Protein AF-A0A392UAG8-F1 (afdb_monomer_lite)

pLDDT: mean 80.43, std 13.03, range [42.78, 95.38]

Sequence (82 aa):
TEEEILVKIPGAILNLIDKEYSVELASGDFTVVRLHQGENSIAVYARIADEIQWPLAKDETAVKVDDSHYFFSFRAPKDSDS

Structure (mmCIF, N/CA/C/O backbone):
data_AF-A0A392UAG8-F1
#
_entry.id   AF-A0A392UAG8-F1
#
loop_
_atom_site.group_PDB
_atom_site.id
_atom_site.type_symbol
_atom_site.label_atom_id
_atom_site.label_alt_id
_atom_site.label_comp_id
_atom_site.label_asym_id
_atom_site.label_entity_id
_atom_site.label_seq_id
_atom_site.pdbx_PDB_ins_code
_atom_site.Cartn_x
_atom_site.Cartn_y
_atom_site.Cartn_z
_atom_site.occupancy
_atom_site.B_iso_or_equiv
_atom_site.auth_seq_id
_atom_site.auth_comp_id
_atom_site.auth_asym_id
_atom_site.auth_atom_id
_atom_site.pdbx_PDB_model_num
ATOM 1 N N . THR A 1 1 ? -8.163 -1.662 17.221 1.00 80.75 1 THR A N 1
ATOM 2 C CA . THR A 1 1 ? -7.984 -1.016 15.913 1.00 80.75 1 THR A CA 1
ATOM 3 C C . THR A 1 1 ? -8.029 -2.116 14.896 1.00 80.75 1 THR A C 1
ATOM 5 O O . THR A 1 1 ? -7.393 -3.135 15.136 1.00 80.75 1 THR A O 1
ATOM 8 N N . GLU A 1 2 ? -8.837 -1.959 13.862 1.00 94.44 2 GLU A N 1
ATOM 9 C CA . GLU A 1 2 ? -9.139 -3.011 12.892 1.00 94.44 2 GLU A CA 1
ATOM 10 C C . GLU A 1 2 ? -8.725 -2.563 11.492 1.00 94.44 2 GLU A C 1
ATOM 12 O O . GLU A 1 2 ? -8.714 -1.364 11.192 1.00 94.44 2 GLU A O 1
ATOM 17 N N . GLU A 1 3 ? -8.336 -3.539 10.674 1.00 94.50 3 GLU A N 1
ATOM 18 C CA . GLU A 1 3 ? -8.023 -3.345 9.264 1.00 94.50 3 GLU A CA 1
ATOM 19 C C . GLU A 1 3 ? -9.209 -3.765 8.407 1.00 94.50 3 GLU A C 1
ATOM 21 O O . GLU A 1 3 ? -9.718 -4.879 8.526 1.00 94.50 3 GLU A O 1
ATOM 26 N N . GLU A 1 4 ? -9.593 -2.890 7.488 1.00 95.38 4 GLU A N 1
ATOM 27 C CA . GLU A 1 4 ? -10.606 -3.161 6.483 1.00 95.38 4 GLU A CA 1
ATOM 28 C C . GLU A 1 4 ? -10.002 -2.997 5.089 1.00 95.38 4 GLU A C 1
ATOM 30 O O . GLU A 1 4 ? -9.429 -1.957 4.755 1.00 95.38 4 GLU A O 1
ATOM 35 N N . ILE A 1 5 ? -10.150 -4.023 4.253 1.00 94.56 5 ILE A N 1
ATOM 36 C CA . ILE A 1 5 ? -9.698 -3.986 2.862 1.00 94.56 5 ILE A CA 1
ATOM 37 C C . ILE A 1 5 ? -10.760 -3.272 2.024 1.00 94.56 5 ILE A C 1
ATOM 39 O O . ILE A 1 5 ? -11.848 -3.799 1.809 1.00 94.56 5 ILE A O 1
ATOM 43 N N . LEU A 1 6 ? -10.420 -2.089 1.515 1.00 93.06 6 LEU A N 1
ATOM 44 C CA . LEU A 1 6 ? -11.285 -1.295 0.640 1.00 93.06 6 LEU A CA 1
ATOM 45 C C . LEU A 1 6 ? -11.155 -1.707 -0.831 1.00 93.06 6 LEU A C 1
ATOM 47 O O . LEU A 1 6 ? -12.122 -1.667 -1.587 1.00 93.06 6 LEU A O 1
ATOM 51 N N . VAL A 1 7 ? -9.942 -2.078 -1.245 1.00 92.69 7 VAL A N 1
ATOM 52 C CA . VAL A 1 7 ? -9.612 -2.503 -2.613 1.00 92.69 7 VAL A CA 1
ATOM 53 C C . VAL A 1 7 ? -8.655 -3.680 -2.532 1.00 92.69 7 VAL A C 1
ATOM 55 O O . VAL A 1 7 ? -7.735 -3.658 -1.716 1.00 92.69 7 VAL A O 1
ATOM 58 N N . LYS A 1 8 ? -8.841 -4.673 -3.406 1.00 93.56 8 LYS A N 1
ATOM 59 C CA . LYS A 1 8 ? -7.912 -5.787 -3.598 1.00 93.56 8 LYS A CA 1
ATOM 60 C C . LYS A 1 8 ? -7.737 -6.084 -5.086 1.00 93.56 8 LYS A C 1
ATOM 62 O O . LYS A 1 8 ? -8.721 -6.347 -5.772 1.00 93.56 8 LYS A O 1
ATOM 67 N N . ILE A 1 9 ? -6.497 -6.073 -5.565 1.00 91.44 9 ILE A N 1
ATOM 68 C CA . ILE A 1 9 ? -6.123 -6.424 -6.939 1.00 91.44 9 ILE A CA 1
ATOM 69 C C . ILE A 1 9 ? -5.044 -7.514 -6.874 1.00 91.44 9 ILE A C 1
ATOM 71 O O . ILE A 1 9 ? -3.926 -7.228 -6.444 1.00 91.44 9 ILE A O 1
ATOM 75 N N . PRO A 1 10 ? -5.359 -8.760 -7.265 1.00 93.00 10 PRO A N 1
ATOM 76 C CA . PRO A 1 10 ? -4.382 -9.844 -7.270 1.00 93.00 10 PRO A CA 1
ATOM 77 C C . PRO A 1 10 ? -3.314 -9.693 -8.356 1.00 93.00 10 PRO A C 1
ATOM 79 O O . PRO A 1 10 ? -3.605 -9.210 -9.449 1.00 93.00 10 PRO A O 1
ATOM 82 N N . GLY A 1 11 ? -2.102 -10.181 -8.077 1.00 89.94 11 GLY A N 1
ATOM 83 C CA . GLY A 1 11 ? -1.021 -10.279 -9.069 1.00 89.94 11 GLY A CA 1
ATOM 84 C C . GLY A 1 11 ? -0.441 -8.936 -9.523 1.00 89.94 11 GLY A C 1
ATOM 85 O O . GLY A 1 11 ? 0.059 -8.826 -10.640 1.00 89.94 11 GLY A O 1
ATOM 86 N N . ALA A 1 12 ? -0.528 -7.912 -8.680 1.00 90.38 12 ALA A N 1
ATOM 87 C CA . ALA A 1 12 ? 0.088 -6.620 -8.918 1.00 90.38 12 ALA A CA 1
ATOM 88 C C . ALA A 1 12 ? 1.614 -6.688 -8.753 1.00 90.38 12 ALA A C 1
ATOM 90 O O . ALA A 1 12 ? 2.134 -7.473 -7.960 1.00 90.38 12 ALA A O 1
ATOM 91 N N . ILE A 1 13 ? 2.322 -5.829 -9.486 1.00 89.62 13 ILE A N 1
ATOM 92 C CA . ILE A 1 13 ? 3.783 -5.708 -9.458 1.00 89.62 13 ILE A CA 1
ATOM 93 C C . ILE A 1 13 ? 4.128 -4.277 -9.048 1.00 89.62 13 ILE A C 1
ATOM 95 O O . ILE A 1 13 ? 3.666 -3.320 -9.673 1.00 89.62 13 ILE A O 1
ATOM 99 N N . LEU A 1 14 ? 4.941 -4.128 -8.005 1.00 86.3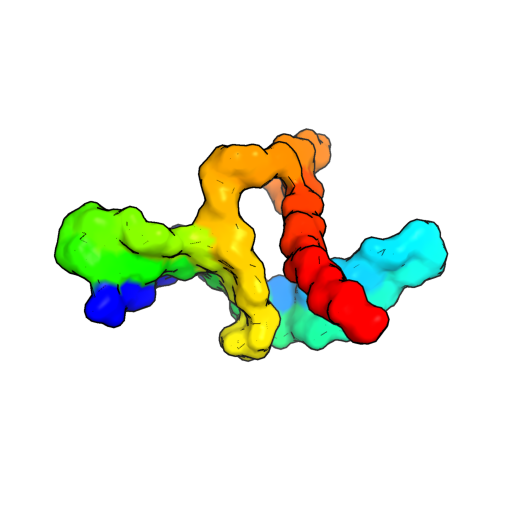8 14 LEU A N 1
ATOM 100 C CA . LEU A 1 14 ? 5.478 -2.846 -7.574 1.00 86.38 14 LEU A CA 1
ATOM 101 C C . LEU A 1 14 ? 6.838 -2.615 -8.217 1.00 86.38 14 LEU A C 1
ATOM 103 O O . LEU A 1 14 ? 7.777 -3.363 -7.963 1.00 86.38 14 LEU A O 1
ATOM 107 N N . ASN A 1 15 ? 6.959 -1.531 -8.978 1.00 86.38 15 ASN A N 1
ATOM 108 C CA . ASN A 1 15 ? 8.224 -1.110 -9.564 1.00 86.38 15 ASN A CA 1
ATOM 109 C C . ASN A 1 15 ? 8.699 0.205 -8.937 1.00 86.38 15 ASN A C 1
ATOM 111 O O . ASN A 1 15 ? 7.934 1.168 -8.864 1.00 86.38 15 ASN A O 1
ATOM 115 N N . LEU A 1 16 ? 9.969 0.265 -8.537 1.00 83.69 16 LEU A N 1
ATOM 116 C CA . LEU A 1 16 ? 10.675 1.518 -8.287 1.00 83.69 16 LEU A CA 1
ATOM 117 C C . LEU A 1 16 ? 11.204 2.041 -9.618 1.00 83.69 16 LEU A C 1
ATOM 119 O O . LEU A 1 16 ? 11.998 1.366 -10.272 1.00 83.69 16 LEU A O 1
ATOM 123 N N . ILE A 1 17 ? 10.757 3.229 -10.013 1.00 80.25 17 ILE A N 1
ATOM 124 C CA . ILE A 1 17 ? 11.124 3.847 -11.287 1.00 80.25 17 I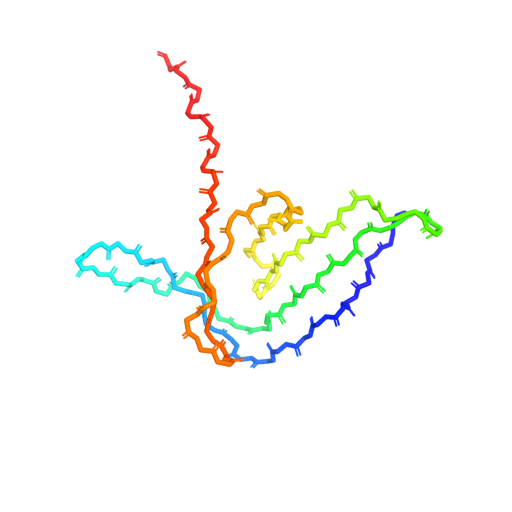LE A CA 1
ATOM 125 C C . ILE A 1 17 ? 12.086 5.002 -11.009 1.00 80.25 17 ILE A C 1
ATOM 127 O O . ILE A 1 17 ? 11.728 5.952 -10.314 1.00 80.25 17 ILE A O 1
ATOM 131 N N . ASP A 1 18 ? 13.281 4.929 -11.589 1.00 78.88 18 ASP A N 1
ATOM 132 C CA . ASP A 1 18 ? 14.174 6.071 -11.785 1.00 78.88 18 ASP A CA 1
ATOM 133 C C . ASP A 1 18 ? 14.213 6.433 -13.284 1.00 78.88 18 ASP A C 1
ATOM 135 O O . ASP A 1 18 ? 13.688 5.707 -14.130 1.00 78.88 18 ASP A O 1
ATOM 139 N N . LYS A 1 19 ? 14.825 7.564 -13.643 1.00 75.00 19 LYS A N 1
ATOM 140 C CA . LYS A 1 19 ? 14.893 8.086 -15.018 1.00 75.00 19 LYS A CA 1
ATOM 141 C C . LYS A 1 19 ? 15.463 7.089 -16.030 1.00 75.00 19 LYS A C 1
ATOM 143 O O . LYS A 1 19 ? 15.146 7.194 -17.212 1.00 75.00 19 LYS A O 1
ATOM 148 N N . GLU A 1 20 ? 16.313 6.171 -15.581 1.00 77.25 20 GLU A N 1
ATOM 149 C CA . GLU A 1 20 ? 17.085 5.277 -16.448 1.00 77.25 20 GLU A CA 1
ATOM 150 C C . GLU A 1 20 ? 16.671 3.804 -16.333 1.00 77.25 20 GLU A C 1
ATOM 152 O O . GLU A 1 20 ? 16.956 3.024 -17.241 1.00 77.25 20 GLU A O 1
ATOM 157 N N . TYR A 1 21 ? 15.986 3.402 -15.256 1.00 78.06 21 TYR A N 1
ATOM 158 C CA . TYR A 1 21 ? 15.632 2.002 -15.031 1.00 78.06 21 TYR A CA 1
ATOM 159 C C . TYR A 1 21 ? 14.421 1.829 -14.106 1.00 78.06 21 TYR A C 1
ATOM 161 O O . TYR A 1 21 ? 14.086 2.690 -13.294 1.00 78.06 21 TYR A O 1
ATOM 169 N N . SER A 1 22 ? 13.755 0.680 -14.234 1.00 83.06 22 SER A N 1
ATOM 170 C CA . SER A 1 22 ? 12.694 0.230 -13.329 1.00 83.06 22 SER A CA 1
ATOM 171 C C . SER A 1 22 ? 13.123 -1.070 -12.658 1.00 83.06 22 SER A C 1
ATOM 173 O O . SER A 1 22 ? 13.576 -1.987 -13.342 1.00 83.06 22 SER A O 1
ATOM 175 N N . VAL A 1 23 ? 12.994 -1.144 -11.334 1.00 87.75 23 VAL A N 1
ATOM 176 C CA . VAL A 1 23 ? 13.282 -2.351 -10.545 1.00 87.75 23 VAL A CA 1
ATOM 177 C C . VAL A 1 23 ? 11.992 -2.850 -9.920 1.00 87.75 23 VAL A C 1
ATOM 179 O O . VAL A 1 23 ? 11.331 -2.093 -9.211 1.00 87.75 23 VAL A O 1
ATOM 182 N N . GLU A 1 24 ? 11.657 -4.120 -10.139 1.00 89.75 24 GLU A N 1
ATOM 183 C CA . GLU A 1 24 ? 10.590 -4.781 -9.389 1.00 89.75 24 GLU A CA 1
ATOM 184 C C . GLU A 1 24 ? 11.014 -4.908 -7.921 1.00 89.75 24 GLU A C 1
ATOM 186 O O . GLU A 1 24 ? 12.031 -5.525 -7.607 1.00 89.75 24 GLU A O 1
ATOM 191 N N . LEU A 1 25 ? 10.244 -4.291 -7.028 1.00 88.38 25 LEU A N 1
ATOM 192 C CA . LEU A 1 25 ? 10.460 -4.364 -5.587 1.00 88.38 25 LEU A CA 1
ATOM 193 C C . LEU A 1 25 ? 9.693 -5.522 -4.949 1.00 88.38 25 LEU A C 1
ATOM 195 O O . LEU A 1 25 ? 10.191 -6.120 -4.003 1.00 88.38 25 LEU A O 1
ATOM 199 N N . ALA A 1 26 ? 8.480 -5.796 -5.432 1.00 89.19 26 ALA A N 1
ATOM 200 C CA . ALA A 1 26 ? 7.613 -6.854 -4.923 1.00 89.19 26 ALA A CA 1
ATOM 201 C C . ALA A 1 26 ? 6.510 -7.191 -5.934 1.00 89.19 26 ALA A C 1
ATOM 203 O O . ALA A 1 26 ? 6.120 -6.350 -6.750 1.00 89.19 26 ALA A O 1
ATOM 204 N N . SER A 1 27 ? 5.938 -8.386 -5.818 1.00 91.44 27 SER A N 1
ATOM 205 C CA . SER A 1 27 ? 4.741 -8.792 -6.552 1.00 91.44 27 SER A CA 1
ATOM 206 C C . SER A 1 27 ? 3.797 -9.607 -5.669 1.00 91.44 27 SER A C 1
ATOM 208 O O . SER A 1 27 ? 4.220 -10.342 -4.781 1.00 91.44 27 SER A O 1
ATOM 210 N N . GLY A 1 28 ? 2.490 -9.441 -5.873 1.00 92.31 28 GLY A N 1
ATOM 211 C CA . GLY A 1 28 ? 1.463 -10.084 -5.055 1.00 92.31 28 GLY A CA 1
ATOM 212 C C . GLY A 1 28 ? 0.142 -9.328 -5.067 1.00 92.31 28 GLY A C 1
ATOM 213 O O . GLY A 1 28 ? -0.196 -8.646 -6.030 1.00 92.31 28 GLY A O 1
ATOM 214 N N . ASP A 1 29 ? -0.636 -9.449 -3.996 1.00 93.81 29 ASP A N 1
ATOM 215 C CA . ASP A 1 29 ? -1.901 -8.725 -3.888 1.00 93.81 29 ASP A CA 1
ATOM 216 C C . ASP A 1 29 ? -1.636 -7.249 -3.563 1.00 93.81 29 ASP A C 1
ATOM 218 O O . ASP A 1 29 ? -1.018 -6.934 -2.545 1.00 93.81 29 ASP A O 1
ATOM 222 N N . PHE A 1 30 ? -2.138 -6.346 -4.407 1.00 92.12 30 PHE A N 1
ATOM 223 C CA . PHE A 1 30 ? -2.283 -4.938 -4.060 1.00 92.12 30 PHE A CA 1
ATOM 224 C C . PHE A 1 30 ? -3.542 -4.756 -3.228 1.00 92.12 30 PHE A C 1
ATOM 226 O O . PHE A 1 30 ? -4.633 -5.133 -3.665 1.00 92.12 30 PHE A O 1
ATOM 233 N N . THR A 1 31 ? -3.421 -4.126 -2.065 1.00 93.06 31 THR A N 1
ATOM 234 C CA . THR A 1 31 ? -4.584 -3.775 -1.248 1.00 93.06 31 THR A CA 1
ATOM 235 C C . THR A 1 31 ? -4.531 -2.337 -0.773 1.00 93.06 31 THR A C 1
ATOM 237 O O . THR A 1 31 ? -3.482 -1.874 -0.332 1.00 93.06 31 THR A O 1
ATOM 240 N N . VAL A 1 32 ? -5.683 -1.665 -0.795 1.00 91.88 32 VAL A N 1
ATOM 241 C CA . VAL A 1 32 ? -5.905 -0.418 -0.053 1.00 91.88 32 VAL A CA 1
ATOM 242 C C . VAL A 1 32 ? -6.614 -0.777 1.240 1.00 91.88 32 VAL A C 1
ATOM 244 O O . VAL A 1 32 ? -7.713 -1.333 1.209 1.00 91.88 32 VAL A O 1
ATOM 247 N N . VAL A 1 33 ? -5.983 -0.463 2.364 1.00 92.88 33 VAL A N 1
ATOM 248 C CA . VAL A 1 33 ? -6.437 -0.832 3.701 1.00 92.88 33 VAL A CA 1
ATOM 249 C C . VAL A 1 33 ? -6.782 0.426 4.482 1.00 92.88 33 VAL A C 1
ATOM 251 O O . VAL A 1 33 ? -6.003 1.379 4.536 1.00 92.88 33 VAL A O 1
ATOM 254 N N . ARG A 1 34 ? -7.959 0.423 5.104 1.00 92.50 34 ARG A N 1
ATOM 255 C CA . ARG A 1 34 ? -8.379 1.422 6.082 1.00 92.50 34 ARG A CA 1
ATOM 256 C C . ARG A 1 34 ? -8.141 0.881 7.482 1.00 92.50 34 ARG A C 1
ATOM 258 O O . ARG A 1 34 ? -8.672 -0.162 7.846 1.00 92.50 34 ARG A O 1
ATOM 265 N N . LEU A 1 35 ? -7.387 1.629 8.274 1.00 93.62 35 LEU A N 1
ATOM 266 C CA . LEU A 1 35 ? -7.235 1.400 9.702 1.00 93.62 35 LEU A CA 1
ATOM 267 C C . LEU A 1 35 ? -8.268 2.249 10.447 1.00 93.62 35 LEU A C 1
ATOM 269 O O . LEU A 1 35 ? -8.263 3.479 10.326 1.00 93.62 35 LEU A O 1
ATOM 273 N N . HIS A 1 36 ? -9.136 1.615 11.233 1.00 93.81 36 HIS A N 1
ATOM 274 C CA . HIS A 1 36 ? -10.196 2.312 11.963 1.00 93.81 36 HIS A CA 1
ATOM 275 C C . HIS A 1 36 ? -10.332 1.845 13.420 1.00 93.81 36 HIS A C 1
ATOM 277 O O . HIS A 1 36 ? -9.861 0.778 13.829 1.00 93.81 36 HIS A O 1
ATOM 283 N N . GLN A 1 37 ? -10.958 2.689 14.239 1.00 94.19 37 GLN A N 1
ATOM 284 C CA . GLN A 1 37 ? -11.353 2.374 15.609 1.00 94.19 37 GLN A CA 1
ATOM 285 C C . GLN A 1 37 ? -12.827 2.737 15.783 1.00 94.19 37 GLN A C 1
ATOM 287 O O . GLN A 1 37 ? -13.183 3.915 15.845 1.00 94.19 37 GLN A O 1
ATOM 292 N N . GLY A 1 38 ? -13.688 1.717 15.831 1.00 90.31 38 GLY A N 1
ATOM 293 C CA . GLY A 1 38 ? -15.128 1.925 15.673 1.00 90.31 38 GLY A CA 1
ATOM 294 C C . GLY A 1 38 ? -15.414 2.585 14.323 1.00 90.31 38 GLY A C 1
ATOM 295 O O . GLY A 1 38 ? -14.839 2.188 13.314 1.00 90.31 38 GLY A O 1
ATOM 296 N N . GLU A 1 39 ? -16.221 3.643 14.323 1.00 88.94 39 GLU A N 1
ATOM 297 C CA . GLU A 1 39 ? -16.578 4.400 13.111 1.00 88.94 39 GLU A CA 1
ATOM 298 C C . GLU A 1 39 ? -15.491 5.391 12.648 1.00 88.94 39 GLU A C 1
ATOM 300 O O . GLU A 1 39 ? -15.590 5.983 11.572 1.00 88.94 39 GLU A O 1
ATOM 305 N N . ASN A 1 40 ? -14.437 5.595 13.444 1.00 89.44 40 ASN A N 1
ATOM 306 C CA . ASN A 1 40 ? -13.420 6.600 13.151 1.00 89.44 40 ASN A CA 1
ATOM 307 C C . ASN A 1 40 ? -12.285 6.008 12.307 1.00 89.44 40 ASN A C 1
ATOM 309 O O . ASN A 1 40 ? -11.515 5.172 12.784 1.00 89.44 40 ASN A O 1
ATOM 313 N N . SER A 1 41 ? -12.140 6.496 11.071 1.00 85.81 41 SER A N 1
ATOM 314 C CA . SER A 1 41 ? -10.982 6.206 10.215 1.00 85.81 41 SER A CA 1
ATOM 315 C C . SER A 1 41 ? -9.746 6.944 10.729 1.00 85.81 41 SER A C 1
ATOM 317 O O . SER A 1 41 ? -9.763 8.167 10.848 1.00 85.81 41 SER A O 1
ATOM 319 N N . ILE A 1 42 ? -8.670 6.207 11.005 1.00 90.12 42 ILE A 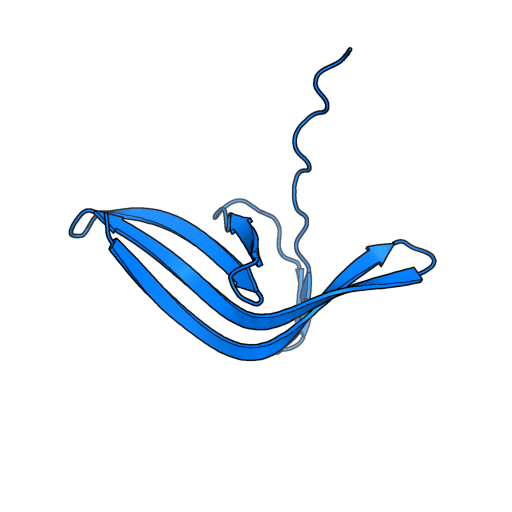N 1
ATOM 320 C CA . ILE A 1 42 ? -7.419 6.743 11.566 1.00 90.12 42 ILE A CA 1
ATOM 321 C C . ILE A 1 42 ? -6.358 6.889 10.475 1.00 90.12 42 ILE A C 1
ATOM 323 O O . ILE A 1 42 ? -5.643 7.887 10.441 1.00 90.12 42 ILE A O 1
ATOM 327 N N . ALA A 1 43 ? -6.267 5.914 9.570 1.00 89.00 43 ALA A N 1
ATOM 328 C CA . ALA A 1 43 ? -5.335 5.949 8.452 1.00 89.00 43 ALA A CA 1
ATOM 329 C C . ALA A 1 43 ? -5.874 5.147 7.268 1.00 89.00 43 ALA A C 1
ATOM 331 O O . ALA A 1 43 ? -6.668 4.222 7.435 1.00 89.00 43 ALA A O 1
ATOM 332 N N . VAL A 1 44 ? -5.405 5.489 6.074 1.00 89.00 44 VAL A N 1
ATOM 333 C CA . VAL A 1 44 ? -5.534 4.646 4.888 1.00 89.00 44 VAL A CA 1
ATOM 334 C C . VAL A 1 44 ? -4.133 4.452 4.341 1.00 89.00 44 VAL A C 1
ATOM 336 O O . VAL A 1 44 ? -3.338 5.391 4.320 1.00 89.00 44 VAL A O 1
ATOM 339 N N . TYR A 1 45 ? -3.807 3.237 3.935 1.00 88.69 45 TYR A N 1
ATOM 340 C CA . TYR A 1 45 ? -2.516 2.919 3.352 1.00 88.69 45 TYR A CA 1
ATOM 341 C C . TYR A 1 45 ? -2.694 1.880 2.246 1.00 88.69 45 TYR A C 1
ATOM 343 O O . TYR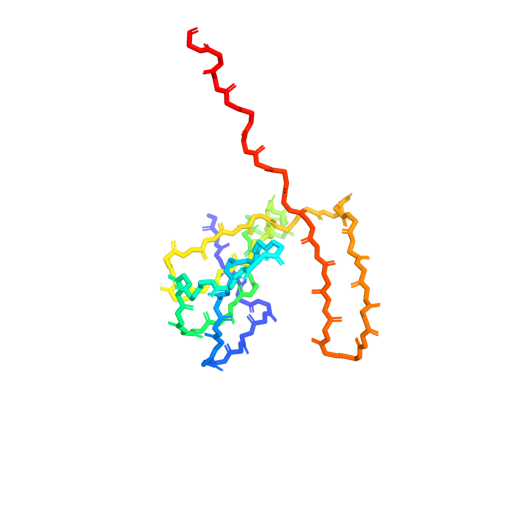 A 1 45 ? -3.683 1.148 2.217 1.00 88.69 45 TYR A O 1
ATOM 351 N N . ALA A 1 46 ? -1.764 1.847 1.302 1.00 90.25 46 ALA A N 1
ATOM 352 C CA . ALA A 1 46 ? -1.703 0.812 0.283 1.00 90.25 46 ALA A CA 1
ATOM 353 C C . ALA A 1 46 ? -0.543 -0.135 0.587 1.00 90.25 46 ALA A C 1
ATOM 355 O O . ALA A 1 46 ? 0.449 0.274 1.190 1.00 90.25 46 ALA A O 1
ATOM 356 N N . ARG A 1 47 ? -0.676 -1.400 0.185 1.00 90.56 47 ARG A N 1
ATOM 357 C CA . ARG A 1 47 ? 0.379 -2.405 0.327 1.00 90.56 47 ARG A CA 1
ATOM 358 C C . ARG A 1 47 ? 0.416 -3.387 -0.833 1.00 90.56 47 ARG A C 1
ATOM 360 O O . ARG A 1 47 ? -0.611 -3.613 -1.471 1.00 90.56 47 ARG A O 1
ATOM 367 N N . ILE A 1 48 ? 1.588 -3.975 -1.063 1.00 91.44 48 ILE A N 1
ATOM 368 C CA . ILE A 1 48 ? 1.819 -5.102 -1.976 1.00 91.44 48 ILE A CA 1
ATOM 369 C C . ILE A 1 48 ? 2.440 -6.246 -1.178 1.00 91.44 48 ILE A C 1
ATOM 371 O O . ILE A 1 48 ? 3.407 -6.021 -0.449 1.00 91.44 48 ILE A O 1
ATOM 375 N N . ALA A 1 49 ? 1.889 -7.455 -1.342 1.00 79.69 49 ALA A N 1
ATOM 376 C CA . ALA A 1 49 ? 2.433 -8.707 -0.796 1.00 79.69 49 ALA A CA 1
ATOM 377 C C . ALA A 1 49 ? 2.687 -8.695 0.728 1.00 79.69 49 ALA A C 1
ATOM 379 O O . ALA A 1 49 ? 3.562 -9.396 1.213 1.00 79.69 49 ALA A O 1
ATOM 380 N N . ASP A 1 50 ? 1.950 -7.868 1.478 1.00 76.75 50 ASP A N 1
ATOM 381 C CA . ASP A 1 50 ? 2.135 -7.570 2.912 1.00 76.75 50 ASP A CA 1
ATOM 382 C C . ASP A 1 50 ? 3.522 -7.012 3.320 1.00 76.75 50 ASP A C 1
ATOM 384 O O . ASP A 1 50 ? 3.692 -6.579 4.460 1.00 76.75 50 ASP A O 1
ATOM 388 N N . GLU A 1 51 ? 4.478 -6.931 2.393 1.00 78.12 51 GLU A N 1
ATOM 389 C CA . GLU A 1 51 ? 5.865 -6.517 2.621 1.00 78.12 51 GLU A CA 1
ATOM 390 C C . GLU A 1 51 ? 6.050 -5.001 2.552 1.00 78.12 51 GLU A C 1
ATOM 392 O O . GLU A 1 51 ? 6.639 -4.392 3.447 1.00 78.12 51 GLU A O 1
ATOM 397 N N . ILE A 1 52 ? 5.550 -4.380 1.481 1.00 86.94 52 ILE A N 1
ATOM 398 C CA . ILE A 1 52 ? 5.792 -2.964 1.200 1.00 86.94 52 ILE A CA 1
ATOM 399 C C . ILE A 1 52 ? 4.489 -2.208 1.357 1.00 86.94 52 ILE A C 1
ATOM 401 O O . ILE A 1 52 ? 3.491 -2.534 0.715 1.00 86.94 52 ILE A O 1
ATOM 405 N N . GLN A 1 53 ? 4.515 -1.187 2.213 1.00 87.81 53 GLN A N 1
ATOM 406 C CA . GLN A 1 53 ? 3.349 -0.394 2.573 1.00 87.81 53 GLN A CA 1
ATOM 407 C C . GLN A 1 53 ? 3.659 1.093 2.467 1.00 87.81 53 GLN A C 1
ATOM 409 O O . GLN A 1 53 ? 4.763 1.534 2.792 1.00 87.81 53 GLN A O 1
ATOM 414 N N . TRP A 1 54 ? 2.669 1.875 2.058 1.00 84.81 54 TRP A N 1
ATOM 415 C CA . TRP A 1 54 ? 2.785 3.324 2.006 1.00 84.81 54 TRP A CA 1
ATOM 416 C C . TRP A 1 54 ? 1.485 4.014 2.419 1.00 84.81 54 TRP A C 1
ATOM 418 O O . TRP A 1 54 ? 0.396 3.579 2.029 1.00 84.81 54 TRP A O 1
ATOM 428 N N . PRO A 1 55 ? 1.569 5.104 3.202 1.00 84.44 55 PRO A N 1
ATOM 429 C CA . PRO A 1 55 ? 0.392 5.851 3.613 1.00 84.44 55 PRO A CA 1
ATOM 430 C C . PRO A 1 55 ? -0.280 6.507 2.403 1.00 84.44 55 PRO A C 1
ATOM 432 O O . PRO A 1 55 ? 0.383 7.036 1.512 1.00 84.44 55 PRO A O 1
ATOM 435 N N . LEU A 1 56 ? -1.610 6.508 2.396 1.00 81.62 56 LEU A N 1
ATOM 436 C CA . LEU A 1 56 ? -2.424 7.278 1.464 1.00 81.62 56 LEU A CA 1
ATOM 437 C C . LEU A 1 56 ? -2.975 8.489 2.215 1.00 81.62 56 LEU A C 1
ATOM 439 O O . LEU A 1 56 ? -3.974 8.404 2.930 1.00 81.62 56 LEU A O 1
ATOM 443 N N . ALA A 1 57 ? -2.291 9.623 2.081 1.00 74.88 57 ALA A N 1
ATOM 444 C CA . ALA A 1 57 ? -2.754 10.884 2.640 1.00 74.88 57 ALA A CA 1
ATOM 445 C C . ALA A 1 57 ? -3.680 11.606 1.650 1.00 74.88 57 ALA A C 1
ATOM 447 O O . ALA A 1 57 ? -3.472 11.584 0.439 1.00 74.88 57 ALA A O 1
ATOM 448 N N . LYS A 1 58 ? -4.711 12.268 2.185 1.00 65.81 58 LYS A N 1
ATOM 449 C CA . LYS A 1 58 ? -5.730 12.987 1.402 1.00 65.81 58 LYS A CA 1
ATOM 450 C C . LYS A 1 58 ? -5.159 14.159 0.592 1.00 65.81 58 LYS A C 1
ATOM 452 O O . LYS A 1 58 ? -5.739 14.529 -0.423 1.00 65.81 58 LYS A O 1
ATOM 457 N N . ASP A 1 59 ? -4.041 14.716 1.047 1.00 66.56 59 ASP A N 1
ATOM 458 C CA . ASP A 1 59 ? -3.459 15.949 0.512 1.00 66.56 59 ASP A CA 1
ATOM 459 C C . ASP A 1 59 ? -2.279 15.691 -0.443 1.00 66.56 59 ASP A C 1
ATOM 461 O O . ASP A 1 59 ? -1.604 16.636 -0.854 1.00 66.56 59 ASP A O 1
ATOM 465 N N . GLU A 1 60 ? -2.010 14.431 -0.801 1.00 64.19 60 GLU A N 1
ATOM 466 C CA . GLU A 1 60 ? -0.956 14.111 -1.765 1.00 64.19 60 GLU A CA 1
ATOM 467 C C . GLU A 1 60 ? -1.457 14.315 -3.196 1.00 64.19 60 GLU A C 1
ATOM 469 O O . GLU A 1 60 ? -2.518 13.836 -3.604 1.00 64.19 60 GLU A O 1
ATOM 474 N N . THR A 1 61 ? -0.676 15.054 -3.979 1.00 63.78 61 THR A N 1
ATOM 475 C CA . THR A 1 61 ? -0.964 15.299 -5.392 1.00 63.78 61 THR A CA 1
ATOM 476 C C . THR A 1 61 ? -0.883 13.997 -6.182 1.00 63.78 61 THR A C 1
ATOM 478 O O . THR A 1 61 ? 0.194 13.413 -6.308 1.00 63.78 61 THR A O 1
ATOM 481 N N . ALA A 1 62 ? -2.012 13.584 -6.758 1.00 69.38 62 ALA A N 1
ATOM 482 C CA . ALA A 1 62 ? -2.088 12.497 -7.724 1.00 69.38 62 ALA A CA 1
ATOM 483 C C . ALA A 1 62 ? -2.382 13.048 -9.127 1.00 69.38 62 ALA A C 1
ATOM 485 O O . ALA A 1 62 ? -3.225 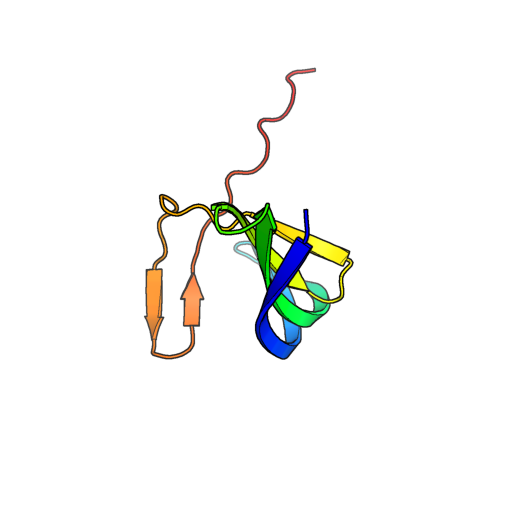13.929 -9.304 1.00 69.38 62 ALA A O 1
ATOM 486 N N . VAL A 1 63 ? -1.701 12.505 -10.135 1.00 71.56 63 VAL A N 1
ATOM 487 C CA . VAL A 1 63 ? -1.952 12.780 -11.551 1.00 71.56 63 VAL A CA 1
ATOM 488 C C . VAL A 1 63 ? -2.602 11.543 -12.160 1.00 71.56 63 VAL A C 1
ATOM 490 O O . VAL A 1 63 ? -1.970 10.492 -12.257 1.00 71.56 63 VAL A O 1
ATOM 493 N N . LYS A 1 64 ? -3.869 11.658 -12.575 1.00 72.06 64 LYS A N 1
ATOM 494 C CA . LYS A 1 64 ? -4.533 10.631 -13.389 1.00 72.06 64 LYS A CA 1
ATOM 495 C C . LYS A 1 64 ? -3.994 10.725 -14.817 1.00 72.06 64 LYS A C 1
ATOM 497 O O . LYS A 1 64 ? -4.109 11.778 -15.439 1.00 72.06 64 LYS A O 1
ATOM 502 N N . VAL A 1 65 ? -3.412 9.641 -15.316 1.00 71.31 65 VAL A N 1
ATOM 503 C CA . VAL A 1 65 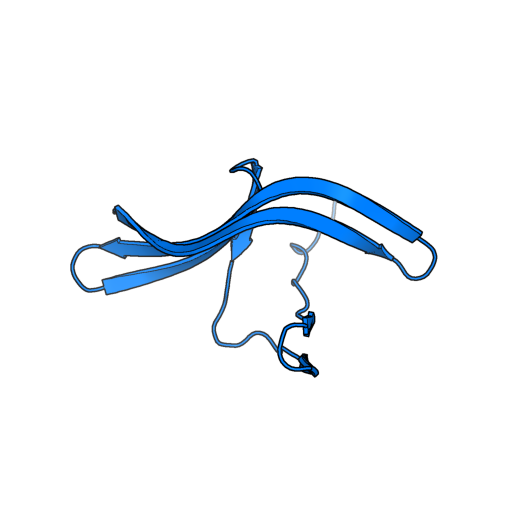? -2.882 9.550 -16.686 1.00 71.31 65 VAL A CA 1
ATOM 504 C C . VAL A 1 65 ? -3.977 9.070 -17.627 1.00 71.31 65 VAL A C 1
ATOM 506 O O . VAL A 1 65 ? -4.237 9.696 -18.650 1.00 71.31 65 VAL A O 1
ATOM 509 N N . ASP A 1 66 ? -4.657 7.991 -17.239 1.00 76.62 66 ASP A N 1
ATOM 510 C CA . ASP A 1 66 ? -5.823 7.438 -17.921 1.00 76.62 66 ASP A CA 1
ATOM 511 C C . ASP A 1 66 ? -6.729 6.700 -16.918 1.00 76.62 66 ASP A C 1
ATOM 513 O O . ASP A 1 66 ? -6.602 6.868 -15.704 1.00 76.62 66 ASP A O 1
ATOM 517 N N . ASP A 1 67 ? -7.687 5.915 -17.408 1.00 62.53 67 ASP A N 1
ATOM 518 C CA . ASP A 1 67 ? -8.690 5.251 -16.575 1.00 62.53 67 ASP A CA 1
ATOM 519 C C . ASP A 1 67 ? -8.143 4.232 -15.573 1.00 62.53 67 ASP A C 1
ATOM 521 O O . ASP A 1 67 ? -8.821 3.958 -14.583 1.00 62.53 67 ASP A O 1
ATOM 525 N N . SER A 1 68 ? -6.937 3.703 -15.778 1.00 54.00 68 SER A N 1
ATOM 526 C CA . SER A 1 68 ? -6.323 2.706 -14.889 1.00 54.00 68 SER A CA 1
ATOM 527 C C . SER A 1 68 ? -4.958 3.122 -14.339 1.00 54.00 68 SER A C 1
ATOM 529 O O . SER A 1 68 ? -4.472 2.487 -13.405 1.00 54.00 68 SER A O 1
ATOM 531 N N . HIS A 1 69 ? -4.352 4.194 -14.854 1.00 60.94 69 HIS A N 1
ATOM 532 C CA . HIS A 1 69 ? -3.012 4.622 -14.460 1.00 60.94 69 HIS A CA 1
ATOM 533 C C . HIS A 1 69 ? -3.026 5.961 -13.712 1.00 60.94 69 HIS A C 1
ATOM 535 O O . HIS A 1 69 ? -3.497 6.986 -14.213 1.00 60.94 69 HIS A O 1
ATOM 541 N N . TYR A 1 70 ? -2.446 5.957 -12.511 1.00 65.19 70 TYR A N 1
ATOM 542 C CA . TYR A 1 70 ? -2.304 7.124 -11.644 1.00 65.19 70 TYR A CA 1
ATOM 543 C C . TYR A 1 70 ? -0.855 7.224 -11.169 1.00 65.19 70 TYR A C 1
ATOM 545 O O . TYR A 1 70 ? -0.288 6.237 -10.704 1.00 65.19 70 TYR A O 1
ATOM 553 N N . PHE A 1 71 ? -0.274 8.419 -11.242 1.00 69.94 71 PHE A N 1
ATOM 554 C CA . PHE A 1 71 ? 1.002 8.729 -10.605 1.00 69.94 71 PHE A CA 1
ATOM 555 C C . PHE A 1 71 ? 0.768 9.498 -9.315 1.00 69.94 71 PHE A C 1
ATOM 557 O O . PHE A 1 71 ? -0.068 10.397 -9.254 1.00 69.94 71 PHE A O 1
ATOM 564 N N . PHE A 1 72 ? 1.545 9.174 -8.296 1.00 69.25 72 PHE A N 1
ATOM 565 C CA . PHE A 1 72 ? 1.589 9.894 -7.036 1.00 69.25 72 PHE A CA 1
ATOM 566 C C . PHE A 1 72 ? 3.022 9.844 -6.519 1.00 69.25 72 PHE A C 1
ATOM 568 O O . PHE A 1 72 ? 3.761 8.900 -6.802 1.00 69.25 72 PHE A O 1
ATOM 575 N N . SER A 1 73 ? 3.424 10.889 -5.807 1.00 65.44 73 SER A N 1
ATOM 576 C CA . SER A 1 73 ? 4.769 10.991 -5.250 1.00 65.44 73 SER A CA 1
ATOM 577 C C . SER A 1 73 ? 4.714 10.753 -3.754 1.00 65.44 73 SER A C 1
ATOM 579 O O . SER A 1 73 ? 3.876 11.322 -3.062 1.00 65.44 73 SER A O 1
ATOM 581 N N . PHE A 1 74 ? 5.643 9.954 -3.246 1.00 63.62 74 PHE A N 1
ATOM 582 C CA . PHE A 1 74 ? 5.865 9.845 -1.812 1.00 63.62 74 PHE A CA 1
ATOM 583 C C . PHE A 1 74 ? 6.879 10.886 -1.373 1.00 63.62 74 PHE A C 1
ATOM 585 O O . PHE A 1 74 ? 7.914 11.074 -2.017 1.00 63.62 74 PHE A O 1
ATOM 592 N N . ARG A 1 75 ? 6.632 11.526 -0.231 1.00 62.09 75 ARG A N 1
ATOM 593 C CA . ARG A 1 75 ? 7.712 12.201 0.483 1.00 62.09 75 ARG A CA 1
ATOM 594 C C . ARG A 1 75 ? 8.559 11.132 1.154 1.00 62.09 75 ARG A C 1
ATOM 596 O O . ARG A 1 75 ? 8.096 10.482 2.090 1.00 62.09 75 ARG A O 1
ATOM 603 N N . ALA A 1 76 ? 9.788 10.957 0.674 1.00 59.22 76 ALA A N 1
ATOM 604 C CA . ALA A 1 76 ? 10.781 10.195 1.413 1.00 59.22 76 ALA A CA 1
ATOM 605 C C . ALA A 1 76 ? 10.903 10.782 2.835 1.00 59.22 76 ALA A C 1
ATOM 607 O O . ALA A 1 76 ? 10.803 12.010 2.994 1.00 59.22 76 ALA A O 1
ATOM 608 N N . PRO A 1 77 ? 11.085 9.944 3.873 1.00 59.16 77 PRO A N 1
ATOM 609 C CA . PRO A 1 77 ? 11.476 10.432 5.186 1.00 59.16 77 PRO A CA 1
ATOM 610 C C . PRO A 1 77 ? 12.665 11.379 5.022 1.00 59.16 77 PRO A C 1
ATOM 612 O O . PRO A 1 77 ? 13.571 11.098 4.241 1.00 59.16 77 PRO A O 1
ATOM 615 N N . LYS A 1 78 ? 12.646 12.524 5.712 1.00 58.56 78 LYS A N 1
ATOM 616 C CA . LYS A 1 78 ? 13.826 13.392 5.737 1.00 58.56 78 LYS A CA 1
ATOM 617 C C . LYS A 1 78 ? 14.969 12.569 6.316 1.00 58.56 78 LYS A C 1
ATOM 619 O O . LYS A 1 78 ? 14.801 12.040 7.417 1.00 58.56 78 LYS A O 1
ATOM 624 N N . ASP A 1 79 ? 16.080 12.466 5.592 1.00 59.94 79 ASP A N 1
ATOM 625 C CA . ASP A 1 79 ? 17.303 11.904 6.151 1.00 59.94 79 ASP A CA 1
ATOM 626 C C . ASP A 1 79 ? 17.586 12.629 7.470 1.00 59.94 79 ASP A C 1
ATOM 628 O O . ASP A 1 79 ? 17.538 13.861 7.548 1.00 59.94 79 ASP A O 1
ATOM 632 N N . SER A 1 80 ? 17.789 11.869 8.544 1.00 52.41 80 SER A N 1
ATOM 633 C CA . SER A 1 80 ? 18.356 12.436 9.757 1.00 52.41 80 SER A CA 1
ATOM 634 C C . SER A 1 80 ? 19.781 12.847 9.406 1.00 52.41 80 SER A C 1
ATOM 636 O O . SER A 1 80 ? 20.625 11.964 9.233 1.00 52.41 80 SER A O 1
ATOM 638 N N . ASP A 1 81 ? 20.017 14.154 9.248 1.00 51.75 81 ASP A N 1
ATOM 639 C CA . ASP A 1 81 ? 21.360 14.727 9.126 1.00 51.75 81 ASP A CA 1
ATOM 640 C C . ASP A 1 81 ? 22.267 14.047 10.163 1.00 51.75 81 ASP A C 1
ATOM 642 O O . ASP A 1 81 ? 21.997 14.099 11.368 1.00 51.75 81 ASP A O 1
ATOM 646 N N . SER A 1 82 ? 23.266 13.312 9.666 1.00 42.78 82 SER A N 1
ATOM 647 C CA . SER A 1 82 ? 24.289 12.639 10.476 1.00 42.78 82 SER A CA 1
ATOM 648 C C . SER A 1 82 ? 25.328 13.630 10.981 1.00 42.78 82 SER A C 1
ATOM 650 O O . SER A 1 82 ? 25.660 14.569 10.222 1.00 42.78 82 SER A O 1
#

InterPro domains:
  IPR045036 Spartin-like [PTHR21068] (2-75)

Radius of gyration: 14.53 Å; chains: 1; bounding box: 41×26×34 Å

Secondary structure (DSSP, 8-state):
-EEEEEEEEEEEEEEEE-SS-EEEEEEEEEEEEEEEETTEEEEEEEEETTTEEEE--TTS-EEE-SSS-EEE---PPPP---

Organism: NCBI:txid97028

Foldseek 3Di:
DDKDWPDKDFFDWDWDDDPPDIDTPATTIWTWIFDDDVVGTDFIWIDHPVPDIDTDDPPWDWDDPDPPDIDTDDDDPPPPDD